Protein AF-A0A6N2LFR0-F1 (afdb_monomer_lite)

Foldseek 3Di:
DDDDDDDDDDDDDDDDDDDDDDDDDDDDDDDPPPDPPPPDDPDDDDDDDDDDDDPDPPPDDDPPPPPPPPVPPDDDDDFDKDWDAPVPPVPWDWAPPVPDPDDDPPIDTRGDTWMAGNVNPDTDD

Sequence (125 aa):
MAYSSSALRSISSLKSSAARSHASAIVPTKPSLLSFKLAQNPCLLTKTTSSGNFSGTKRSFSCRSQASSTENSRPVQELSVYEINERDRGSPAYLRLSQKSVNSLGDLVPFSNKLYTGDLQKRVE

Organism: Salix viminalis (NCBI:txid40686)

Secondary structure (DSSP, 8-state):
-------------------------------------------------------------------------PPP----EEEE--S-S-----B-TT--SS--TT-B-----EEEETTSSSB--

Structure (mmCIF, N/CA/C/O backbone):
data_AF-A0A6N2LFR0-F1
#
_entry.id   AF-A0A6N2LFR0-F1
#
loop_
_atom_site.group_PDB
_atom_site.id
_atom_site.type_symbol
_atom_site.label_atom_id
_atom_site.label_alt_id
_atom_site.label_comp_id
_atom_site.label_asym_id
_atom_site.label_entity_id
_atom_site.label_seq_id
_atom_site.pdbx_PDB_ins_code
_atom_site.Cartn_x
_atom_site.Cartn_y
_atom_site.Cartn_z
_atom_site.occupancy
_atom_site.B_iso_or_equiv
_atom_site.auth_seq_id
_atom_site.auth_comp_id
_atom_site.auth_asym_id
_atom_site.auth_atom_id
_atom_site.pdbx_PDB_model_num
ATOM 1 N N . MET A 1 1 ? -13.772 15.203 -51.968 1.00 45.72 1 MET A N 1
ATOM 2 C CA . MET A 1 1 ? -14.600 14.033 -51.605 1.00 45.72 1 MET A CA 1
ATOM 3 C C . MET A 1 1 ? -15.535 14.466 -50.491 1.00 45.72 1 MET A C 1
ATOM 5 O O . MET A 1 1 ? -15.055 15.006 -49.506 1.00 45.72 1 MET A O 1
ATOM 9 N N . ALA A 1 2 ? -16.842 14.345 -50.709 1.00 45.53 2 ALA A N 1
ATOM 10 C CA . ALA A 1 2 ? -17.891 14.782 -49.793 1.00 45.53 2 ALA A CA 1
ATOM 11 C C . ALA A 1 2 ? -18.674 13.564 -49.287 1.00 45.53 2 ALA A C 1
ATOM 13 O O . ALA A 1 2 ? -19.045 12.714 -50.093 1.00 45.53 2 ALA A O 1
ATOM 14 N N . TYR A 1 3 ? -18.938 13.511 -47.983 1.00 44.84 3 TYR A N 1
ATOM 15 C CA . TYR A 1 3 ? -19.992 12.714 -47.339 1.00 44.84 3 TYR A CA 1
ATOM 16 C C . TYR A 1 3 ? -20.186 13.318 -45.933 1.00 44.84 3 TYR A C 1
ATOM 18 O O . TYR A 1 3 ? -19.299 13.240 -45.095 1.00 44.84 3 TYR A O 1
ATOM 26 N N . SER A 1 4 ? -21.112 14.262 -45.748 1.00 54.06 4 SER A N 1
ATOM 27 C CA . SER A 1 4 ? -22.567 14.120 -45.555 1.00 54.06 4 SER A CA 1
ATOM 28 C C . SER A 1 4 ? -22.930 13.445 -44.226 1.00 54.06 4 SER A C 1
ATOM 30 O O . SER A 1 4 ? -22.768 12.241 -44.045 1.00 54.06 4 SER A O 1
ATOM 32 N N . SER A 1 5 ? -23.406 14.272 -43.294 1.00 54.72 5 SER A N 1
ATOM 33 C CA . SER A 1 5 ? -23.916 13.930 -41.967 1.00 54.72 5 SER A CA 1
ATOM 34 C C . SER A 1 5 ? -25.309 13.303 -42.057 1.00 54.72 5 SER A C 1
ATOM 36 O O . SER A 1 5 ? -26.152 13.797 -42.800 1.00 54.72 5 SER A O 1
ATOM 38 N N . SER A 1 6 ? -25.618 12.311 -41.221 1.00 58.94 6 SER A N 1
ATOM 39 C CA . SER A 1 6 ? -27.006 12.067 -40.804 1.00 58.94 6 SER A CA 1
ATOM 40 C C . SER A 1 6 ? -27.072 11.370 -39.444 1.00 58.94 6 SER A C 1
ATOM 42 O O . SER A 1 6 ? -26.353 10.414 -39.171 1.00 58.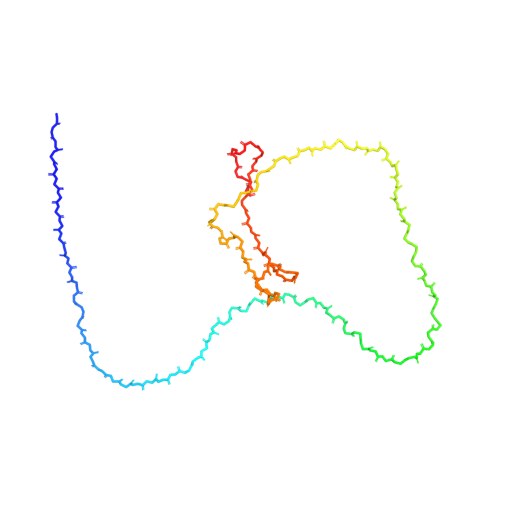94 6 SER A O 1
ATOM 44 N N . ALA A 1 7 ? -27.945 11.888 -38.582 1.00 55.31 7 ALA A N 1
ATOM 45 C CA . ALA A 1 7 ? -28.386 11.269 -37.342 1.00 55.31 7 ALA A CA 1
ATOM 46 C C . ALA A 1 7 ? -29.893 11.025 -37.460 1.00 55.31 7 ALA A C 1
ATOM 48 O O . ALA A 1 7 ? -30.617 11.937 -37.852 1.00 55.31 7 ALA A O 1
ATOM 49 N N . LEU A 1 8 ? -30.371 9.837 -37.078 1.00 53.91 8 LEU A N 1
ATOM 50 C CA . LEU A 1 8 ? -31.790 9.563 -36.840 1.00 53.91 8 LEU A CA 1
ATOM 51 C C . LEU A 1 8 ? -31.938 8.646 -35.619 1.00 53.91 8 LEU A C 1
ATOM 53 O O . LEU A 1 8 ? -31.334 7.579 -35.542 1.00 53.91 8 LEU A O 1
ATOM 57 N N . ARG A 1 9 ? -32.752 9.088 -34.655 1.00 52.94 9 ARG A N 1
ATOM 58 C CA . ARG A 1 9 ? -33.271 8.276 -33.547 1.00 52.94 9 ARG A CA 1
ATOM 59 C C . ARG A 1 9 ? -34.543 7.554 -34.006 1.00 52.94 9 ARG A C 1
ATOM 61 O O . ARG A 1 9 ? -35.356 8.176 -34.684 1.00 52.94 9 ARG A O 1
ATOM 68 N N . SER A 1 10 ? -34.797 6.333 -33.527 1.00 43.66 10 SER A N 1
ATOM 69 C CA . SER A 1 10 ? -36.166 5.906 -33.184 1.00 43.66 10 SER A CA 1
ATOM 70 C C . SER A 1 10 ? -36.231 4.669 -32.282 1.00 43.66 10 SER A C 1
ATOM 72 O O . SER A 1 10 ? -35.746 3.591 -32.600 1.00 43.66 10 SER A O 1
ATOM 74 N N . ILE A 1 11 ? -36.864 4.921 -31.138 1.00 61.97 11 ILE A N 1
ATOM 75 C CA . ILE A 1 11 ? -37.658 4.079 -30.236 1.00 61.97 11 ILE A CA 1
ATOM 76 C C . ILE A 1 11 ? -38.301 2.817 -30.843 1.00 61.97 11 ILE A C 1
ATOM 78 O O . ILE A 1 11 ? -39.008 2.888 -31.842 1.00 61.97 11 ILE A O 1
ATOM 82 N N . SER A 1 12 ? -38.210 1.697 -30.117 1.00 51.16 12 SER A N 1
ATOM 83 C CA . SER A 1 12 ? -39.298 0.712 -30.062 1.00 51.16 12 SER A CA 1
ATOM 84 C C . SER A 1 12 ? -39.438 0.152 -28.643 1.00 51.16 12 SER A C 1
ATOM 86 O O . SER A 1 12 ? -38.505 -0.374 -28.041 1.00 51.16 12 SER A O 1
ATOM 88 N N . SER A 1 13 ? -40.622 0.369 -28.080 1.00 54.41 13 SER A N 1
ATOM 89 C CA . SER A 1 13 ? -41.082 -0.121 -26.790 1.00 54.41 13 SER A CA 1
ATOM 90 C C . SER A 1 13 ? -41.793 -1.455 -26.995 1.00 54.41 13 SER A C 1
ATOM 92 O O . SER A 1 13 ? -42.758 -1.540 -27.754 1.00 54.41 13 SER A O 1
ATOM 94 N N . LEU A 1 14 ? -41.353 -2.501 -26.296 1.00 47.81 14 LEU A N 1
ATOM 95 C CA . LEU A 1 14 ? -42.122 -3.736 -26.185 1.00 47.81 14 LEU A CA 1
ATOM 96 C C . LEU A 1 14 ? -42.919 -3.697 -24.882 1.00 47.81 14 LEU A C 1
ATOM 98 O O . LEU A 1 14 ? -42.371 -3.699 -23.782 1.00 47.81 14 LEU A O 1
ATOM 102 N N . LYS A 1 15 ? -44.239 -3.608 -25.048 1.00 45.56 15 LYS A N 1
ATOM 103 C CA . LYS A 1 15 ? -45.246 -3.792 -24.006 1.00 45.56 15 LYS A CA 1
ATOM 104 C C . LYS A 1 15 ? -45.317 -5.283 -23.668 1.00 45.56 15 LYS A C 1
ATOM 106 O O . LYS A 1 15 ? -45.651 -6.074 -24.544 1.00 45.56 15 LYS A O 1
ATOM 111 N N . SER A 1 16 ? -45.098 -5.654 -22.411 1.00 45.38 16 SER A N 1
ATOM 1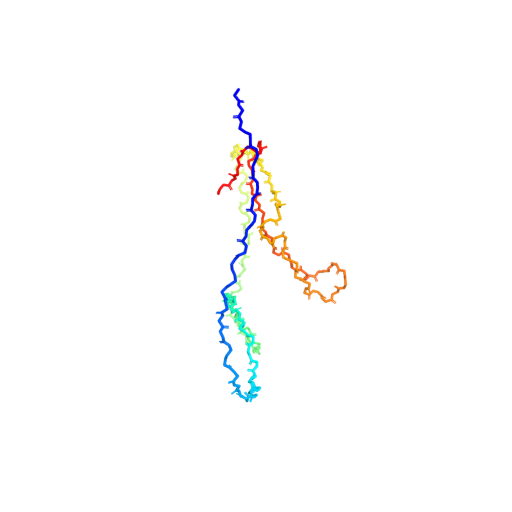12 C CA . SER A 1 16 ? -45.653 -6.889 -21.852 1.00 45.38 16 SER A CA 1
ATOM 113 C C . SER A 1 16 ? -46.759 -6.522 -20.864 1.00 45.38 16 SER A C 1
ATOM 115 O O . SER A 1 16 ? -46.624 -5.647 -20.009 1.00 45.38 16 SER A O 1
ATOM 117 N N . SER A 1 17 ? -47.918 -7.124 -21.097 1.00 44.53 17 SER A N 1
ATOM 118 C CA . SER A 1 17 ? -49.184 -6.893 -20.416 1.00 44.53 17 SER A CA 1
ATOM 119 C C . SER A 1 17 ? -49.173 -7.387 -18.972 1.00 44.53 17 SER A C 1
ATOM 121 O O . SER A 1 17 ? -48.625 -8.442 -18.660 1.00 44.53 17 SER A O 1
ATOM 123 N N . ALA A 1 18 ? -49.850 -6.625 -18.117 1.00 42.66 18 ALA A N 1
ATOM 124 C CA . ALA A 1 18 ? -50.076 -6.910 -16.711 1.00 42.66 18 ALA A CA 1
ATOM 125 C C . ALA A 1 18 ? -50.974 -8.137 -16.476 1.00 42.66 18 ALA A C 1
ATOM 127 O O . ALA A 1 18 ? -52.004 -8.293 -17.129 1.00 42.66 18 ALA A O 1
ATOM 128 N N . ALA A 1 19 ? -50.652 -8.900 -15.430 1.00 42.62 19 ALA A N 1
ATOM 129 C CA . ALA A 1 19 ? -51.622 -9.648 -14.639 1.00 42.62 19 ALA A CA 1
ATOM 130 C C . ALA A 1 19 ? -51.581 -9.109 -13.193 1.00 42.62 19 ALA A C 1
ATOM 132 O O . ALA A 1 19 ? -50.584 -9.246 -12.489 1.00 42.62 19 ALA A O 1
ATOM 133 N N . ARG A 1 20 ? -52.661 -8.431 -12.783 1.00 42.50 20 ARG A N 1
ATOM 134 C CA . ARG A 1 20 ? -53.067 -8.215 -11.375 1.00 42.50 20 ARG A CA 1
ATOM 135 C C . ARG A 1 20 ? -53.651 -9.550 -10.877 1.00 42.50 20 ARG A C 1
ATOM 137 O O . ARG A 1 20 ? -54.176 -10.289 -11.697 1.00 42.50 20 ARG A O 1
ATOM 144 N N . SER A 1 21 ? -53.678 -9.951 -9.614 1.00 43.00 21 SER A N 1
ATOM 145 C CA . SER A 1 21 ? -53.316 -9.414 -8.297 1.00 43.00 21 SER A CA 1
ATOM 146 C C . SER A 1 21 ? -53.408 -10.601 -7.319 1.00 43.00 21 SER A C 1
ATOM 148 O O . SER A 1 21 ? -54.072 -11.579 -7.642 1.00 43.00 21 SER A O 1
ATOM 150 N N . HIS A 1 22 ? -52.791 -10.518 -6.135 1.00 37.34 22 HIS A N 1
ATOM 151 C CA . HIS A 1 22 ? -53.422 -10.719 -4.814 1.00 37.34 22 HIS A CA 1
ATOM 152 C C . HIS A 1 22 ? -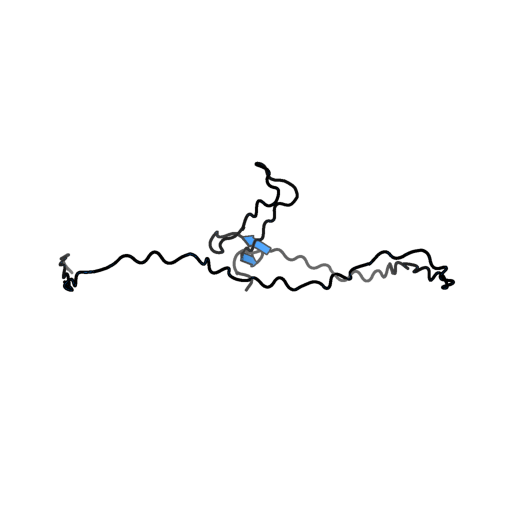52.418 -11.152 -3.729 1.00 37.34 22 HIS A C 1
ATOM 154 O O . HIS A 1 22 ? -51.588 -12.029 -3.930 1.00 37.34 22 HIS A O 1
ATOM 160 N N . ALA A 1 23 ? -52.636 -10.543 -2.559 1.00 39.91 23 ALA A N 1
ATOM 161 C CA . ALA A 1 23 ? -52.257 -10.942 -1.205 1.00 39.91 23 ALA A CA 1
ATOM 162 C C . ALA A 1 23 ? -50.821 -10.671 -0.713 1.00 39.91 23 ALA A C 1
ATOM 164 O O . ALA A 1 23 ? -49.837 -11.268 -1.139 1.00 39.91 23 ALA A O 1
ATOM 165 N N . SER A 1 24 ? -50.763 -9.783 0.286 1.00 47.25 24 SER A N 1
ATOM 166 C CA . SER A 1 24 ? -49.671 -9.610 1.239 1.00 47.25 24 SER A CA 1
ATOM 167 C C . SER A 1 24 ? -49.191 -10.939 1.815 1.00 47.25 24 SER A C 1
ATOM 169 O O . SER A 1 24 ? -49.983 -11.696 2.370 1.00 47.25 24 SER A O 1
ATOM 171 N N . ALA A 1 25 ? -47.876 -11.130 1.829 1.00 40.22 25 ALA A N 1
ATOM 172 C CA . ALA A 1 25 ? -47.215 -11.963 2.819 1.00 40.22 25 ALA A CA 1
ATOM 173 C C . ALA A 1 25 ? -45.946 -11.242 3.281 1.00 40.22 25 ALA A C 1
ATOM 175 O O . ALA A 1 25 ? -44.952 -11.149 2.565 1.00 40.22 25 ALA A O 1
ATOM 176 N N . ILE A 1 26 ? -46.016 -10.689 4.490 1.00 52.06 26 ILE A N 1
ATOM 177 C CA . ILE A 1 26 ? -44.846 -10.314 5.277 1.00 52.06 26 ILE A CA 1
ATOM 178 C C . ILE A 1 26 ? -44.128 -11.628 5.602 1.00 52.06 26 ILE A C 1
ATOM 180 O O . ILE A 1 26 ? -44.705 -12.482 6.272 1.00 52.06 26 ILE A O 1
ATOM 184 N N . VAL A 1 27 ? -42.895 -11.804 5.125 1.00 52.00 27 VAL A N 1
ATOM 185 C CA . VAL A 1 27 ? -42.026 -12.925 5.520 1.00 52.00 27 VAL A CA 1
ATOM 186 C C . VAL A 1 27 ? -40.703 -12.360 6.050 1.00 52.00 27 VAL A C 1
ATOM 188 O O . VAL A 1 27 ? -40.179 -11.408 5.466 1.00 52.00 27 VAL A O 1
ATOM 191 N N . PRO A 1 28 ? -40.162 -12.882 7.168 1.00 45.22 28 PRO A N 1
ATOM 192 C CA . PRO A 1 28 ? -39.109 -12.222 7.926 1.00 45.22 28 PRO A CA 1
ATOM 193 C C . PRO A 1 28 ? -37.699 -12.523 7.396 1.00 45.22 28 PRO A C 1
ATOM 195 O O . PRO A 1 28 ? -37.375 -13.646 7.017 1.00 45.22 28 PRO A O 1
ATOM 198 N N . THR A 1 29 ? -36.864 -11.483 7.455 1.00 50.03 29 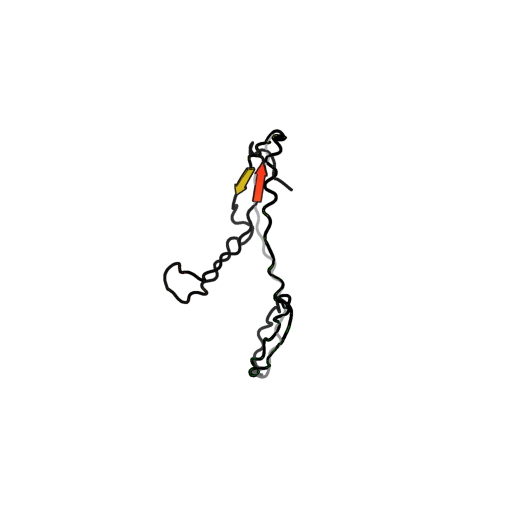THR A N 1
ATOM 199 C CA . THR A 1 29 ? -35.420 -11.441 7.763 1.00 50.03 29 THR A CA 1
ATOM 200 C C . THR A 1 29 ? -34.593 -12.729 7.656 1.00 50.03 29 THR A C 1
ATOM 202 O O . THR A 1 29 ? -34.714 -13.597 8.518 1.00 50.03 29 THR A O 1
ATOM 205 N N . LYS A 1 30 ? -33.580 -12.726 6.772 1.00 53.97 30 LYS A N 1
ATOM 206 C CA . LYS A 1 30 ? -32.211 -13.192 7.092 1.00 53.97 30 LYS A CA 1
ATOM 207 C C . LYS A 1 30 ? -31.170 -12.392 6.291 1.00 53.97 30 LYS A C 1
ATOM 209 O O . LYS A 1 30 ? -31.161 -12.505 5.067 1.00 53.97 30 LYS A O 1
ATOM 214 N N . PRO A 1 31 ? -30.270 -11.616 6.923 1.00 52.72 31 PRO A N 1
ATOM 215 C CA . PRO A 1 31 ? -29.060 -11.174 6.246 1.00 52.72 31 PRO A CA 1
ATOM 216 C C . PRO A 1 31 ? -28.150 -12.393 6.053 1.00 52.72 31 PRO A C 1
ATOM 218 O O . PRO A 1 31 ? -27.781 -13.067 7.015 1.00 52.72 31 PRO A O 1
ATOM 221 N N . SER A 1 32 ? -27.815 -12.697 4.801 1.00 54.62 32 SER A N 1
ATOM 222 C CA . SER A 1 32 ? -26.789 -13.684 4.467 1.00 54.62 32 SER A CA 1
ATOM 223 C C . SER A 1 32 ? -25.435 -13.148 4.927 1.00 54.62 32 SER A C 1
ATOM 225 O O . SER A 1 32 ? -24.777 -12.394 4.214 1.00 54.62 32 SER A O 1
ATOM 227 N N . LEU A 1 33 ? -25.035 -13.510 6.145 1.00 56.34 33 LEU A N 1
ATOM 228 C CA . LEU A 1 33 ? -23.687 -13.281 6.641 1.00 56.34 33 LEU A CA 1
ATOM 229 C C . LEU A 1 33 ? -22.728 -14.140 5.813 1.00 56.34 33 LEU A C 1
ATOM 231 O O . LEU A 1 33 ? -22.751 -15.367 5.895 1.00 56.34 33 LEU A O 1
ATOM 235 N N . LEU A 1 34 ? -21.878 -13.497 5.013 1.00 51.62 34 LEU A N 1
ATOM 236 C CA . LEU A 1 34 ? -20.698 -14.152 4.462 1.00 51.62 34 LEU A CA 1
ATOM 237 C C . LEU A 1 34 ? -19.796 -14.532 5.645 1.00 51.62 34 LEU A C 1
ATOM 239 O O . LEU A 1 34 ? -19.154 -13.679 6.257 1.00 51.62 34 LEU A O 1
ATOM 243 N N . SER A 1 35 ? -19.798 -15.815 6.008 1.00 45.81 35 SER A N 1
ATOM 244 C CA . SER A 1 35 ? -18.890 -16.369 7.010 1.00 45.81 35 SER A CA 1
ATOM 245 C C . SER A 1 35 ? -17.458 -16.321 6.483 1.00 45.81 35 SER A C 1
ATOM 247 O O . SER A 1 35 ? -17.016 -17.219 5.769 1.00 45.81 35 SER A O 1
ATOM 249 N N . PHE A 1 36 ? -16.696 -15.312 6.893 1.00 50.47 36 PHE A N 1
ATOM 250 C CA . PHE A 1 36 ? -15.244 -15.415 6.897 1.00 50.47 36 PHE A CA 1
ATOM 251 C C . PHE A 1 36 ? -14.856 -16.378 8.021 1.00 50.47 36 PHE A C 1
ATOM 253 O O . PHE A 1 36 ? -14.976 -16.055 9.204 1.00 50.47 36 PHE A O 1
ATOM 260 N N . LYS A 1 37 ? -14.431 -17.597 7.670 1.00 52.66 37 LYS A N 1
ATOM 261 C CA . LYS A 1 37 ? -13.791 -18.492 8.635 1.00 52.66 37 LYS A CA 1
ATOM 262 C C . LYS A 1 37 ? -12.417 -17.919 8.972 1.00 52.66 37 LYS A C 1
ATOM 264 O O . LYS A 1 37 ? -11.447 -18.168 8.266 1.00 52.66 37 LYS A O 1
ATOM 269 N N . LEU A 1 38 ? -12.346 -17.145 10.052 1.00 48.53 38 LEU A N 1
ATOM 270 C CA . LEU A 1 38 ? -11.086 -16.869 10.727 1.00 48.53 38 LEU A CA 1
ATOM 271 C C . LEU A 1 38 ? -10.551 -18.216 11.225 1.00 48.53 38 LEU A C 1
ATOM 273 O O . LEU A 1 38 ? -11.202 -18.874 12.039 1.00 48.53 38 LEU A O 1
ATOM 277 N N . ALA A 1 39 ? -9.419 -18.661 10.679 1.00 56.50 39 ALA A N 1
ATOM 278 C CA . ALA A 1 39 ? -8.747 -19.862 11.149 1.00 56.50 39 ALA A CA 1
ATOM 279 C C . ALA A 1 39 ? -8.542 -19.742 12.666 1.00 56.50 39 ALA A C 1
ATOM 281 O O . ALA A 1 39 ? -7.919 -18.797 13.153 1.00 56.50 39 ALA A O 1
ATOM 282 N N . GLN A 1 40 ? -9.143 -20.667 13.413 1.00 50.19 40 GLN A N 1
ATOM 283 C CA . GLN A 1 40 ? -8.985 -20.764 14.854 1.00 50.19 40 GLN A CA 1
ATOM 284 C C . GLN A 1 40 ? -7.518 -21.065 15.152 1.00 50.19 40 GLN A C 1
ATOM 286 O O . GLN A 1 40 ? -7.047 -22.183 14.954 1.00 50.19 40 GLN A O 1
ATOM 291 N N . ASN A 1 41 ? -6.804 -20.060 15.651 1.00 56.97 41 ASN A N 1
ATOM 292 C CA . ASN A 1 41 ? -5.594 -20.295 16.424 1.00 56.97 41 ASN A CA 1
ATOM 293 C C . ASN A 1 41 ? -5.970 -21.214 17.602 1.00 56.97 41 ASN A C 1
ATOM 295 O O . ASN A 1 41 ? -6.963 -20.924 18.282 1.00 56.97 41 ASN A O 1
ATOM 299 N N . PRO A 1 42 ? -5.234 -22.304 17.879 1.00 48.53 42 PRO A N 1
ATOM 300 C CA . PRO A 1 42 ? -5.508 -23.123 19.049 1.00 48.53 42 PRO A CA 1
ATOM 301 C C . PRO A 1 42 ? -5.175 -22.314 20.309 1.00 48.53 42 PRO A C 1
ATOM 303 O O . PRO A 1 42 ? -4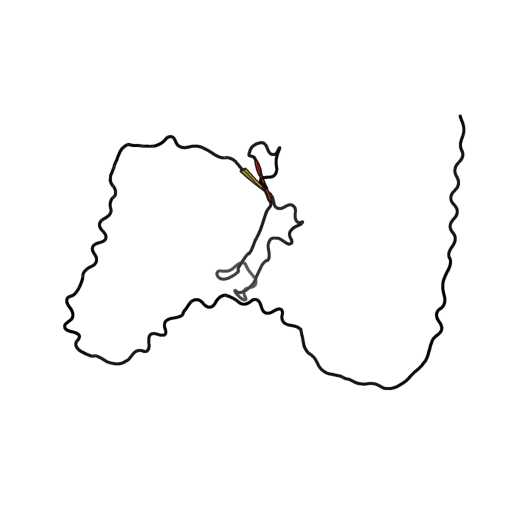.019 -22.168 20.699 1.00 48.53 42 PRO A O 1
ATOM 306 N N . CYS A 1 43 ? -6.209 -21.759 20.939 1.00 46.66 43 CYS A N 1
ATOM 307 C CA . CYS A 1 43 ? -6.123 -21.181 22.271 1.00 46.66 43 CYS A CA 1
ATOM 308 C C . CYS A 1 43 ? -6.064 -22.335 23.279 1.00 46.66 43 CYS A C 1
ATOM 310 O O . CYS A 1 43 ? -7.071 -22.982 23.571 1.00 46.66 43 CYS A O 1
ATOM 312 N N . LEU A 1 44 ? -4.861 -22.625 23.772 1.00 46.53 44 LEU A N 1
ATOM 313 C CA . LEU A 1 44 ? -4.651 -23.508 24.914 1.00 46.53 44 LEU A CA 1
ATOM 314 C C . LEU A 1 44 ? -5.205 -22.822 26.168 1.00 46.53 44 LEU A C 1
ATOM 316 O O . LEU A 1 44 ? -4.617 -21.887 26.705 1.00 46.53 44 LEU A O 1
ATOM 320 N N . LEU A 1 45 ? -6.365 -23.299 26.611 1.00 47.06 45 LEU A N 1
ATOM 321 C CA . LEU A 1 45 ? -7.020 -22.905 27.851 1.00 47.06 45 LEU A CA 1
ATOM 322 C C . LEU A 1 45 ? -6.165 -23.340 29.052 1.00 47.06 45 LEU A C 1
ATOM 324 O O . LEU A 1 45 ? -6.164 -24.513 29.429 1.00 47.06 45 LEU A O 1
ATOM 328 N N . THR A 1 46 ? -5.462 -22.407 29.691 1.00 44.22 46 THR A N 1
ATOM 329 C CA . THR A 1 46 ? -4.823 -22.650 30.988 1.00 44.22 46 THR A CA 1
ATOM 330 C C . THR A 1 46 ? -5.866 -22.518 32.095 1.00 44.22 46 THR A C 1
ATOM 332 O O . THR A 1 46 ? -6.133 -21.443 32.626 1.00 44.22 46 THR A O 1
ATOM 335 N N . LYS A 1 47 ? -6.494 -23.644 32.449 1.00 43.56 47 LYS A N 1
ATOM 336 C CA . LYS A 1 47 ? -7.227 -23.760 33.714 1.00 43.56 47 LYS A CA 1
ATOM 337 C C . LYS A 1 47 ? -6.230 -23.643 34.866 1.00 43.56 47 LYS A C 1
ATOM 339 O O . LYS A 1 47 ? -5.302 -24.438 34.981 1.00 43.56 47 LYS A O 1
ATOM 344 N N . THR A 1 48 ? -6.442 -22.653 35.720 1.00 49.62 48 THR A N 1
ATOM 345 C CA . THR A 1 48 ? -5.786 -22.524 37.015 1.00 49.62 48 THR A CA 1
ATOM 346 C C . THR A 1 48 ? -6.340 -23.583 37.968 1.00 49.62 48 THR A C 1
ATOM 348 O O . THR A 1 48 ? -7.509 -23.550 38.343 1.00 49.62 48 THR A O 1
ATOM 351 N N . THR A 1 49 ? -5.496 -24.524 38.386 1.00 42.81 49 THR A N 1
ATOM 352 C CA . THR A 1 49 ? -5.761 -25.383 39.547 1.00 42.81 49 THR A CA 1
ATOM 353 C C . THR A 1 49 ? -4.510 -25.464 40.413 1.00 42.81 49 THR A C 1
ATOM 355 O O . THR A 1 49 ? -3.472 -25.938 39.964 1.00 42.81 49 THR A O 1
ATOM 358 N N . SER A 1 50 ? -4.652 -24.927 41.626 1.00 49.44 50 SER A N 1
ATOM 359 C CA . SER A 1 50 ? -3.999 -25.275 42.897 1.00 49.44 50 SER A CA 1
ATOM 360 C C . SER A 1 50 ? -2.624 -25.964 42.885 1.00 49.44 50 SER A C 1
ATOM 362 O O . SER A 1 50 ? -2.470 -27.096 42.436 1.00 49.44 50 SER A O 1
ATOM 364 N N . SER A 1 51 ? -1.681 -25.279 43.539 1.00 53.72 51 SER A N 1
ATOM 365 C CA . SER A 1 51 ? -0.508 -25.776 44.276 1.00 53.72 51 SER A CA 1
ATOM 366 C C . SER A 1 51 ? -0.312 -27.299 44.333 1.00 53.72 51 SER A C 1
ATOM 368 O O . SER A 1 51 ? -0.899 -27.986 45.168 1.00 53.72 51 SER A O 1
ATOM 370 N N . GLY A 1 52 ? 0.616 -27.790 43.514 1.00 41.00 52 GLY A N 1
ATOM 371 C CA . GLY A 1 52 ? 1.256 -29.091 43.666 1.00 41.00 52 GLY A CA 1
ATOM 372 C C . GLY A 1 52 ? 2.766 -28.915 43.535 1.00 41.00 52 GLY A C 1
ATOM 373 O O . GLY A 1 52 ? 3.241 -28.333 42.560 1.00 41.00 52 GLY A O 1
ATOM 374 N N . ASN A 1 53 ? 3.516 -29.375 44.536 1.00 51.50 53 ASN A N 1
ATOM 375 C CA . ASN A 1 53 ? 4.976 -29.317 44.573 1.00 51.50 53 ASN A CA 1
ATOM 376 C C . ASN A 1 53 ? 5.574 -30.178 43.452 1.00 51.50 53 ASN A C 1
ATOM 378 O O . ASN A 1 53 ? 5.810 -31.372 43.627 1.00 51.50 53 ASN A O 1
ATOM 382 N N . PHE A 1 54 ? 5.844 -29.569 42.300 1.00 41.78 54 PHE A N 1
ATOM 383 C CA . PHE A 1 54 ? 6.630 -30.196 41.245 1.00 41.78 54 PHE A CA 1
ATOM 384 C C . PHE A 1 54 ? 8.118 -30.068 41.579 1.00 41.78 54 PHE A C 1
ATOM 386 O O . PHE A 1 54 ? 8.754 -29.047 41.318 1.00 41.78 54 PHE A O 1
ATOM 393 N N . SER A 1 55 ? 8.685 -31.140 42.135 1.00 57.34 55 SER A N 1
ATOM 394 C CA . SER A 1 55 ? 10.123 -31.398 42.059 1.00 57.34 55 SER A CA 1
ATOM 395 C C . SER A 1 55 ? 10.460 -31.774 40.614 1.00 57.34 55 SER A C 1
ATOM 397 O O . SER A 1 55 ? 10.493 -32.940 40.233 1.00 57.34 55 SER A O 1
ATOM 399 N N . GLY A 1 56 ? 10.601 -30.755 39.772 1.00 52.44 56 GLY A N 1
ATOM 400 C CA . GLY A 1 56 ? 11.069 -30.870 38.399 1.00 52.44 56 GLY A CA 1
ATOM 401 C C . GLY A 1 56 ? 12.310 -30.009 38.251 1.00 52.44 56 GLY A C 1
ATOM 402 O O . GLY A 1 56 ? 12.279 -28.819 38.563 1.00 52.44 56 GLY A O 1
ATOM 403 N N . THR A 1 57 ? 13.413 -30.607 37.803 1.00 59.59 57 THR A N 1
ATOM 404 C CA . THR A 1 57 ? 14.668 -29.916 37.482 1.00 59.59 57 THR A CA 1
ATOM 405 C C . THR A 1 57 ? 14.382 -28.634 36.706 1.00 59.59 57 THR A C 1
ATOM 407 O O . THR A 1 57 ? 13.890 -28.693 35.576 1.00 59.59 57 THR A O 1
ATOM 410 N N . LYS A 1 58 ? 14.683 -27.481 37.319 1.00 61.53 58 LYS A N 1
ATOM 411 C CA . LYS A 1 58 ? 14.591 -26.159 36.694 1.00 61.53 58 LYS A CA 1
ATOM 412 C C . LYS A 1 58 ? 15.532 -26.135 35.490 1.00 61.53 58 LYS A C 1
ATOM 414 O O . LYS A 1 58 ? 16.720 -25.863 35.633 1.00 61.53 58 LYS A O 1
ATOM 419 N N . ARG A 1 59 ? 15.018 -26.458 34.304 1.00 61.56 59 ARG A N 1
ATOM 420 C CA . ARG A 1 59 ? 15.743 -26.263 33.049 1.00 61.56 59 ARG A CA 1
ATOM 421 C C . ARG A 1 59 ? 15.718 -24.769 32.756 1.00 61.56 59 ARG A C 1
ATOM 423 O O . ARG A 1 59 ? 14.736 -24.243 32.243 1.00 61.56 59 ARG A O 1
ATOM 430 N N . SER A 1 60 ? 16.781 -24.076 33.142 1.00 68.94 60 SER A N 1
ATOM 431 C CA . SER A 1 60 ? 17.064 -22.746 32.625 1.00 68.94 60 SER A CA 1
ATOM 432 C C . SER A 1 60 ? 17.357 -22.881 31.132 1.00 68.94 60 SER A C 1
ATOM 434 O O . SER A 1 60 ? 18.259 -23.611 30.721 1.00 68.94 60 SER A O 1
ATOM 436 N N . PHE A 1 61 ? 16.572 -22.206 30.297 1.00 63.25 61 PHE A N 1
ATOM 437 C CA . PHE A 1 61 ? 16.963 -21.991 28.913 1.00 63.25 61 PHE A CA 1
ATOM 438 C C . PHE A 1 61 ? 17.942 -20.814 28.905 1.00 63.25 61 PHE A C 1
ATOM 440 O O . PHE A 1 61 ? 17.613 -19.701 29.306 1.00 63.25 61 PHE A O 1
ATOM 447 N N . SER A 1 62 ? 19.183 -21.071 28.508 1.00 70.44 62 SER A N 1
ATOM 448 C CA . SER A 1 62 ? 20.134 -20.008 28.204 1.00 70.44 62 SER A CA 1
ATOM 449 C C . SER A 1 62 ? 19.938 -19.629 26.741 1.00 70.44 62 SER A C 1
ATOM 451 O O . SER A 1 62 ? 20.154 -20.452 25.852 1.00 70.44 62 SER A O 1
ATOM 453 N N . CYS A 1 63 ? 19.507 -18.395 26.483 1.00 61.25 63 CYS A N 1
ATOM 454 C CA . CYS A 1 63 ? 19.583 -17.820 25.147 1.00 61.25 63 CYS A CA 1
ATOM 455 C C . CYS A 1 63 ? 21.057 -17.495 24.867 1.00 61.25 63 CYS A C 1
ATOM 457 O O . CYS A 1 63 ? 21.547 -16.425 25.228 1.00 61.25 63 CYS A O 1
ATOM 459 N N . ARG A 1 64 ? 21.803 -18.439 24.278 1.00 63.28 64 ARG A N 1
ATOM 460 C CA . ARG A 1 64 ? 23.115 -18.119 23.704 1.00 63.28 64 ARG A CA 1
ATOM 461 C C . ARG A 1 64 ? 22.876 -17.368 22.402 1.00 63.28 64 ARG A C 1
ATOM 463 O O . ARG A 1 64 ? 22.511 -17.971 21.398 1.00 63.28 64 ARG A O 1
ATOM 470 N N . SER A 1 65 ? 23.113 -16.060 22.431 1.00 67.12 65 SER A N 1
ATOM 471 C CA . SER A 1 65 ? 23.304 -15.272 21.217 1.00 67.12 65 SER A CA 1
ATOM 472 C C . SER A 1 65 ? 24.481 -15.864 20.441 1.00 67.12 65 SER A C 1
ATOM 474 O O . SER A 1 65 ? 25.624 -15.807 20.895 1.00 67.12 65 SER A O 1
ATOM 476 N N . GLN A 1 66 ? 24.206 -16.472 19.288 1.00 63.66 66 GLN A N 1
ATOM 477 C CA . GLN A 1 66 ? 25.225 -16.761 18.284 1.00 63.66 66 GLN A CA 1
ATOM 478 C C . GLN A 1 66 ? 25.366 -15.538 17.376 1.00 63.66 66 GLN A C 1
ATOM 480 O O . GLN A 1 66 ? 25.089 -15.592 16.184 1.00 63.66 66 GLN A O 1
ATOM 485 N N . ALA A 1 67 ? 25.795 -14.412 17.945 1.00 62.12 67 ALA A N 1
ATOM 486 C CA . ALA A 1 67 ? 26.373 -13.343 17.146 1.00 62.12 67 ALA A CA 1
ATOM 487 C C . ALA A 1 67 ? 27.812 -13.752 16.803 1.00 62.12 67 ALA A C 1
ATOM 489 O O . ALA A 1 67 ? 28.774 -13.255 17.383 1.00 62.12 67 ALA A O 1
ATOM 490 N N . SER A 1 68 ? 27.970 -14.729 15.906 1.00 59.84 68 SER A N 1
ATOM 491 C CA . SER A 1 68 ? 29.252 -14.923 15.239 1.00 59.84 68 SER A CA 1
ATOM 492 C C . SER A 1 68 ? 29.485 -13.686 14.379 1.00 59.84 68 SER A C 1
ATOM 494 O O . SER A 1 68 ? 28.811 -13.504 13.364 1.00 59.84 68 SER A O 1
ATOM 496 N N . SER A 1 69 ? 30.423 -12.830 14.784 1.00 62.03 69 SER A N 1
ATOM 497 C CA . SER A 1 69 ? 30.983 -11.772 13.945 1.00 62.03 69 SER A CA 1
ATOM 498 C C . SER A 1 69 ? 31.856 -12.414 12.864 1.00 62.03 69 SER A C 1
ATOM 500 O O . SER A 1 69 ? 33.075 -12.273 12.849 1.00 62.03 69 SER A O 1
ATOM 502 N N . THR A 1 70 ? 31.240 -13.218 12.002 1.00 61.03 70 THR A N 1
ATOM 503 C CA . THR A 1 70 ? 31.871 -13.660 10.770 1.00 61.03 70 THR A CA 1
ATOM 504 C C . THR A 1 70 ? 31.718 -12.506 9.800 1.00 61.03 70 THR A C 1
ATOM 506 O O . THR A 1 70 ? 30.628 -12.235 9.299 1.00 61.03 70 THR A O 1
ATOM 509 N N . GLU A 1 71 ? 32.828 -11.814 9.583 1.00 62.91 71 GLU A N 1
ATOM 510 C CA . GLU A 1 71 ? 33.038 -10.721 8.637 1.00 62.91 71 GLU A CA 1
ATOM 511 C C . GLU A 1 71 ? 32.946 -11.204 7.170 1.00 62.91 71 GLU A C 1
ATOM 513 O O . GLU A 1 71 ? 33.750 -10.861 6.315 1.00 62.91 71 GLU A O 1
ATOM 518 N N . ASN A 1 72 ? 31.941 -12.024 6.857 1.00 62.28 72 ASN A N 1
ATOM 519 C CA . ASN A 1 72 ? 31.530 -12.337 5.495 1.00 62.28 72 ASN A CA 1
ATOM 520 C C . ASN A 1 72 ? 30.310 -11.469 5.181 1.00 62.28 72 ASN A C 1
ATOM 522 O O . ASN A 1 72 ? 29.197 -11.980 5.017 1.00 62.28 72 ASN A O 1
ATOM 526 N N . SER A 1 73 ? 30.497 -10.148 5.135 1.00 71.81 73 SER A N 1
ATOM 527 C CA . SER A 1 73 ? 29.458 -9.252 4.632 1.00 71.81 73 SER A CA 1
ATOM 528 C C . SER A 1 73 ? 29.295 -9.515 3.135 1.00 71.81 73 SER A C 1
ATOM 530 O O . SER A 1 73 ? 30.037 -9.031 2.283 1.00 71.81 73 SER A O 1
ATOM 532 N N . ARG A 1 74 ? 28.328 -10.370 2.790 1.00 81.25 74 ARG A N 1
ATOM 533 C CA . ARG A 1 74 ? 27.876 -10.493 1.402 1.00 81.25 74 ARG A CA 1
ATOM 534 C C . ARG A 1 74 ? 27.473 -9.095 0.913 1.00 81.25 74 ARG A C 1
ATOM 536 O O . ARG A 1 74 ? 26.903 -8.341 1.706 1.00 81.25 74 ARG A O 1
ATOM 543 N N . PRO A 1 75 ? 27.753 -8.740 -0.352 1.00 88.88 75 PRO A N 1
ATOM 544 C CA . PRO A 1 75 ? 27.406 -7.422 -0.864 1.00 88.88 75 PRO A CA 1
ATOM 545 C C . PRO A 1 75 ? 25.900 -7.179 -0.710 1.00 88.88 75 PRO A C 1
ATOM 547 O O . PRO A 1 75 ? 25.085 -8.034 -1.067 1.00 88.88 75 PRO A O 1
ATOM 550 N N . VAL A 1 76 ? 25.544 -6.022 -0.151 1.00 93.06 76 VAL A N 1
ATOM 551 C CA . VAL A 1 76 ? 24.155 -5.563 -0.039 1.00 93.06 76 VAL A CA 1
ATOM 552 C C . VAL A 1 76 ? 23.673 -5.149 -1.428 1.00 93.06 76 VAL A C 1
ATOM 554 O O . VAL A 1 76 ? 24.393 -4.469 -2.155 1.00 93.06 76 VAL A O 1
ATOM 557 N N . GLN A 1 77 ? 22.462 -5.561 -1.795 1.00 95.75 77 GLN A N 1
ATOM 558 C CA . GLN A 1 77 ? 21.801 -5.133 -3.027 1.00 95.75 77 GLN A CA 1
ATOM 559 C C . GLN A 1 77 ? 20.640 -4.210 -2.666 1.00 95.75 77 GLN A C 1
ATOM 561 O O . GLN A 1 77 ? 19.786 -4.576 -1.859 1.00 95.75 77 GLN A O 1
ATOM 566 N N . GLU A 1 78 ? 20.619 -3.021 -3.258 1.00 96.56 78 GLU A N 1
ATOM 567 C CA . GLU A 1 78 ? 19.524 -2.066 -3.111 1.00 96.56 78 GLU A CA 1
ATOM 568 C C . GLU A 1 78 ? 18.442 -2.333 -4.166 1.00 96.56 78 GLU A C 1
ATOM 570 O O . GLU A 1 78 ? 18.747 -2.553 -5.339 1.00 96.56 78 GLU A O 1
ATOM 575 N N . LEU A 1 79 ? 17.174 -2.306 -3.751 1.00 97.12 79 LEU A N 1
ATOM 576 C CA . LEU A 1 79 ? 16.016 -2.458 -4.628 1.00 97.12 79 LEU A CA 1
ATOM 577 C C . LEU A 1 79 ? 15.019 -1.333 -4.349 1.00 97.12 79 LEU A C 1
ATOM 579 O O . LEU A 1 79 ? 14.451 -1.258 -3.261 1.00 97.12 79 LEU A O 1
ATOM 583 N N . SER A 1 80 ? 14.784 -0.489 -5.352 1.00 97.75 80 SER A N 1
ATOM 584 C CA . SER A 1 80 ? 13.769 0.565 -5.310 1.00 97.75 80 SER A CA 1
ATOM 585 C C . SER A 1 80 ? 12.478 0.105 -5.983 1.00 97.75 80 SER A C 1
ATOM 587 O O . SER A 1 80 ? 12.502 -0.440 -7.088 1.00 97.75 80 SER A O 1
ATOM 589 N N . VAL A 1 81 ? 11.348 0.362 -5.326 1.00 98.44 81 VAL A N 1
ATOM 590 C CA . VAL A 1 81 ? 9.994 0.102 -5.832 1.00 98.44 81 VAL A CA 1
ATOM 591 C C . VAL A 1 81 ? 9.077 1.266 -5.476 1.00 98.44 81 VAL A C 1
ATOM 593 O O . VAL A 1 81 ? 9.302 1.956 -4.482 1.00 98.44 81 VAL A O 1
ATOM 596 N N . TYR A 1 82 ? 8.018 1.452 -6.258 1.00 98.69 82 TYR A N 1
ATOM 597 C CA . TYR A 1 82 ? 6.938 2.379 -5.930 1.00 98.69 82 TYR A CA 1
ATOM 598 C C . TYR A 1 82 ? 5.688 1.610 -5.524 1.00 98.69 82 TYR A C 1
ATOM 600 O O . TYR A 1 82 ? 5.206 0.755 -6.263 1.00 98.69 82 TYR A O 1
ATOM 608 N N . GLU A 1 83 ? 5.134 1.953 -4.367 1.00 98.31 83 GLU A N 1
ATOM 609 C CA . GLU A 1 83 ? 3.829 1.479 -3.920 1.00 98.31 83 GLU A CA 1
ATOM 610 C C . GLU A 1 83 ? 2.769 2.544 -4.223 1.00 98.31 83 GLU A C 1
ATOM 612 O O . GLU A 1 83 ? 2.810 3.646 -3.678 1.00 98.31 83 GLU A O 1
ATOM 617 N N . ILE A 1 84 ? 1.819 2.228 -5.107 1.00 98.50 84 ILE A N 1
ATOM 618 C CA . ILE A 1 84 ? 0.827 3.188 -5.604 1.00 98.50 84 ILE A CA 1
ATOM 619 C C . ILE A 1 84 ? -0.589 2.682 -5.326 1.00 98.50 84 ILE A C 1
ATOM 621 O O . ILE A 1 84 ? -0.974 1.571 -5.708 1.00 98.50 84 ILE A O 1
ATOM 625 N N . ASN A 1 85 ? -1.394 3.530 -4.682 1.00 98.38 85 ASN A N 1
ATOM 626 C CA . ASN A 1 85 ? -2.834 3.332 -4.568 1.00 98.38 85 ASN A CA 1
ATOM 627 C C . ASN A 1 85 ? -3.557 4.049 -5.716 1.00 98.38 85 ASN A C 1
ATOM 629 O O . ASN A 1 85 ? -3.799 5.255 -5.662 1.00 98.38 85 ASN A O 1
ATOM 633 N N . GLU A 1 86 ? -3.948 3.287 -6.733 1.00 98.19 86 GLU A N 1
ATOM 634 C CA . GLU A 1 86 ? -4.707 3.785 -7.890 1.00 98.19 86 GLU A CA 1
ATOM 635 C C . GLU A 1 86 ? -6.213 3.899 -7.638 1.00 98.19 86 GLU A C 1
ATOM 637 O O . GLU A 1 86 ? -6.967 4.277 -8.530 1.00 98.19 86 GLU A O 1
ATOM 642 N N . ARG A 1 87 ? -6.665 3.609 -6.411 1.00 98.00 87 ARG A N 1
ATOM 643 C CA . ARG A 1 87 ? -8.067 3.691 -5.973 1.00 98.00 87 ARG A CA 1
ATOM 644 C C . ARG A 1 87 ? -9.016 2.726 -6.693 1.00 98.00 87 ARG A C 1
ATOM 646 O O . ARG A 1 87 ? -10.228 2.854 -6.562 1.00 98.00 87 ARG A O 1
ATOM 653 N N . ASP A 1 88 ? -8.481 1.718 -7.376 1.00 98.31 88 ASP A N 1
ATOM 654 C CA . ASP A 1 88 ? -9.234 0.705 -8.125 1.00 98.31 88 ASP A CA 1
ATOM 655 C C . ASP A 1 88 ? -9.343 -0.653 -7.400 1.00 98.31 88 ASP A C 1
ATOM 657 O O . ASP A 1 88 ? -9.951 -1.589 -7.912 1.00 98.31 88 ASP A O 1
ATOM 661 N N . ARG A 1 89 ? -8.791 -0.768 -6.181 1.00 97.50 89 ARG A N 1
ATOM 662 C CA . ARG A 1 89 ? -8.782 -2.009 -5.374 1.00 97.50 89 ARG A CA 1
ATOM 663 C C . ARG A 1 89 ? -9.677 -1.979 -4.132 1.00 97.50 89 ARG A C 1
ATOM 665 O O . ARG A 1 89 ? -9.579 -2.873 -3.297 1.00 97.50 89 ARG A O 1
ATOM 672 N N . GLY A 1 90 ? -10.495 -0.938 -3.961 1.00 97.38 90 GLY A N 1
ATOM 673 C CA . GLY A 1 90 ? -11.276 -0.743 -2.729 1.00 97.38 90 GLY A CA 1
ATOM 674 C C . GLY A 1 90 ? -10.405 -0.586 -1.471 1.00 97.38 90 GLY A C 1
ATOM 675 O O . GLY A 1 90 ? -10.839 -0.925 -0.374 1.00 97.38 90 GLY A O 1
ATOM 676 N N . SER A 1 91 ? -9.163 -0.118 -1.641 1.00 98.06 91 SER A N 1
ATOM 677 C CA . SER A 1 91 ? -8.151 0.039 -0.594 1.00 98.06 91 SER A CA 1
ATOM 678 C C . SER A 1 91 ? -7.914 1.524 -0.279 1.00 98.06 91 SER A C 1
ATOM 680 O O . SER A 1 91 ? -7.866 2.338 -1.209 1.00 98.06 91 SER A O 1
ATOM 682 N N . PRO A 1 92 ? -7.689 1.891 0.995 1.00 98.19 92 PRO A N 1
ATOM 683 C CA . PRO A 1 92 ? -7.723 1.021 2.174 1.00 98.19 92 PRO A CA 1
ATOM 684 C C . PRO A 1 92 ? -9.153 0.752 2.672 1.00 98.19 92 PRO A C 1
ATOM 686 O O . PRO A 1 92 ? -10.066 1.539 2.425 1.00 98.19 92 PRO A O 1
ATOM 689 N N . ALA A 1 93 ? -9.331 -0.320 3.445 1.00 97.69 93 ALA A N 1
ATOM 690 C CA . ALA A 1 93 ? -10.545 -0.551 4.223 1.00 97.69 93 ALA A CA 1
ATOM 691 C C . ALA A 1 93 ? -10.334 -0.033 5.650 1.00 97.69 93 ALA A C 1
ATOM 693 O O . ALA A 1 93 ? -9.474 -0.529 6.370 1.00 97.69 93 ALA A O 1
ATOM 694 N N . TYR A 1 94 ? -11.103 0.969 6.074 1.00 97.00 94 TYR A N 1
ATOM 695 C CA . TYR A 1 94 ? -10.946 1.554 7.406 1.00 97.00 94 TYR A CA 1
ATOM 696 C C . TYR A 1 94 ? -11.943 0.944 8.399 1.00 97.00 94 TYR A C 1
ATOM 698 O O . TYR A 1 94 ? -13.149 1.170 8.294 1.00 97.00 94 TYR A O 1
ATOM 706 N N . LEU A 1 95 ? -11.448 0.204 9.393 1.00 97.44 95 LEU A N 1
ATOM 707 C CA . LEU A 1 95 ? -12.258 -0.442 10.427 1.00 97.44 95 LEU A CA 1
ATOM 708 C C . LEU A 1 95 ? -12.141 0.334 11.750 1.00 97.44 95 LEU A C 1
ATOM 710 O O . LEU A 1 95 ? -11.166 0.190 12.489 1.00 97.44 95 LEU A O 1
ATOM 714 N N . ARG A 1 96 ? -13.157 1.154 12.054 1.00 97.06 96 ARG A N 1
ATOM 715 C CA . ARG A 1 96 ? -13.280 1.963 13.287 1.00 97.06 96 ARG A CA 1
ATOM 716 C C . ARG A 1 96 ? -13.660 1.105 14.503 1.00 97.06 96 ARG A C 1
ATOM 718 O O . ARG A 1 96 ? -14.780 1.188 15.001 1.00 97.06 96 ARG A O 1
ATOM 725 N N . LEU A 1 97 ? -12.752 0.252 14.967 1.00 97.69 97 LE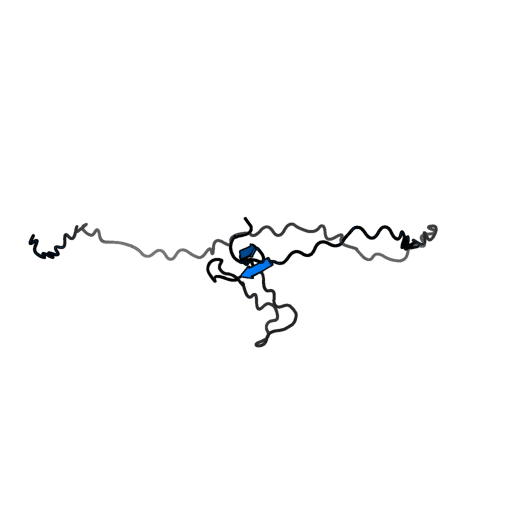U A N 1
ATOM 726 C CA . LEU A 1 97 ? -13.015 -0.664 16.087 1.00 97.69 97 LEU A CA 1
ATOM 727 C C . LEU A 1 97 ? -12.839 -0.008 17.461 1.00 97.69 97 LEU A C 1
ATOM 729 O O . LEU A 1 97 ? -13.363 -0.508 18.454 1.00 97.69 97 LEU A O 1
ATOM 733 N N . SER A 1 98 ? -12.135 1.123 17.526 1.00 96.31 98 SER A N 1
ATOM 734 C CA . SER A 1 98 ? -11.849 1.828 18.779 1.00 96.31 98 SER A CA 1
ATOM 735 C C . SER A 1 98 ? -13.059 2.526 19.411 1.00 96.31 98 SER A C 1
ATOM 737 O O . SER A 1 98 ? -12.960 2.975 20.552 1.00 96.31 98 SER A O 1
ATOM 739 N N . GLN A 1 99 ? -14.182 2.644 18.685 1.00 94.94 99 GLN A N 1
ATOM 740 C CA . GLN A 1 99 ? -15.398 3.364 19.107 1.00 94.94 99 GLN A CA 1
ATOM 741 C C . GLN A 1 99 ? -15.139 4.834 19.496 1.00 94.94 99 GLN A C 1
ATOM 743 O O . GLN A 1 99 ? -15.891 5.433 20.264 1.00 94.94 99 GLN A O 1
ATOM 748 N N . LYS A 1 100 ? -14.069 5.431 18.960 1.00 97.12 100 LYS A N 1
ATOM 749 C CA . LYS A 1 100 ? -13.703 6.835 19.164 1.00 97.12 100 LYS A CA 1
ATOM 750 C C . LYS A 1 100 ? -13.915 7.626 17.877 1.00 97.12 100 LYS A C 1
ATOM 752 O O . LYS A 1 100 ? -13.797 7.097 16.775 1.00 97.12 100 LYS A O 1
ATOM 757 N N . SER A 1 101 ? -14.227 8.912 18.023 1.00 95.44 101 SER A N 1
ATOM 758 C CA . SER A 1 101 ? -14.452 9.825 16.892 1.00 95.44 101 SER A CA 1
ATOM 759 C C . SER A 1 101 ? -13.171 10.168 16.125 1.00 95.44 101 SER A C 1
ATOM 761 O O . SER A 1 101 ? -13.233 10.587 14.972 1.00 95.44 101 SER A O 1
ATOM 763 N N . VAL A 1 102 ? -12.014 9.985 16.761 1.00 97.50 102 VAL A N 1
ATOM 764 C CA . VAL A 1 102 ? -10.685 10.240 16.200 1.00 97.50 102 VAL A CA 1
ATOM 765 C C . VAL A 1 102 ? -9.892 8.943 16.097 1.00 97.50 102 VAL A C 1
ATOM 767 O O . VAL A 1 102 ? -10.130 8.002 16.857 1.00 97.50 102 VAL A O 1
ATOM 770 N N . ASN A 1 103 ? -8.917 8.911 15.183 1.00 97.50 103 ASN A N 1
ATOM 771 C CA . ASN A 1 103 ? -7.999 7.781 15.014 1.00 97.50 103 ASN A CA 1
ATOM 772 C C . ASN A 1 103 ? -7.401 7.386 16.355 1.00 97.50 103 ASN A C 1
ATOM 774 O O . ASN A 1 103 ? -6.772 8.199 17.031 1.00 97.50 103 ASN A O 1
ATOM 778 N N . SER A 1 104 ? -7.628 6.137 16.731 1.00 98.00 104 SER A N 1
ATOM 779 C CA . SER A 1 104 ? -7.272 5.650 18.050 1.00 98.00 104 SER A CA 1
ATOM 780 C C . SER A 1 104 ? -6.714 4.241 17.968 1.00 98.00 104 SER A C 1
ATOM 782 O O . SER A 1 104 ? -6.986 3.493 17.029 1.00 98.00 104 SER A O 1
ATOM 784 N N . LEU A 1 105 ? -5.930 3.873 18.982 1.00 98.06 105 LEU A N 1
ATOM 785 C CA . LEU A 1 105 ? -5.386 2.527 19.103 1.00 98.06 105 LEU A CA 1
ATOM 786 C C . LEU A 1 105 ? -6.518 1.490 19.034 1.00 98.06 105 LEU A C 1
ATOM 788 O O . LEU A 1 105 ? -7.523 1.617 19.735 1.00 98.06 105 LEU A O 1
ATOM 792 N N . GLY A 1 106 ? -6.334 0.482 18.184 1.00 97.56 106 GLY A N 1
ATOM 793 C CA . GLY A 1 106 ? -7.316 -0.571 17.924 1.00 97.56 106 GLY A CA 1
ATOM 794 C C . GLY A 1 106 ? -8.056 -0.437 16.591 1.00 97.56 106 GLY A C 1
ATOM 795 O O . GLY A 1 106 ? -8.595 -1.435 16.124 1.00 97.56 106 GLY A O 1
ATOM 796 N N . ASP A 1 107 ? -8.052 0.735 15.944 1.00 98.31 107 ASP A N 1
ATOM 797 C CA . ASP A 1 107 ? -8.547 0.856 14.566 1.00 98.31 107 ASP A CA 1
ATOM 798 C C . ASP A 1 107 ? -7.652 0.044 13.613 1.00 98.31 107 ASP A C 1
ATOM 800 O O . ASP A 1 107 ? -6.423 0.119 13.684 1.00 98.31 107 ASP A O 1
ATOM 804 N N . LEU A 1 108 ? -8.264 -0.740 12.721 1.00 98.25 108 LEU A N 1
ATOM 805 C CA . LEU A 1 108 ? -7.542 -1.571 11.756 1.00 98.25 108 LEU A CA 1
ATOM 806 C C . LEU A 1 108 ? -7.686 -1.006 10.348 1.00 98.25 108 LEU A C 1
ATOM 808 O O . LEU A 1 108 ? -8.764 -0.564 9.949 1.00 98.25 108 LEU A O 1
ATOM 812 N N . VAL A 1 109 ? -6.599 -1.077 9.582 1.00 98.31 109 VAL A N 1
ATOM 813 C CA . VAL A 1 109 ? -6.561 -0.604 8.196 1.00 98.31 109 VAL A CA 1
ATOM 814 C C . VAL A 1 109 ? -5.959 -1.680 7.286 1.00 98.31 109 VAL A C 1
ATOM 816 O O . VAL A 1 109 ? -4.779 -1.606 6.946 1.00 98.31 109 VAL A O 1
ATOM 819 N N . PRO A 1 110 ? -6.728 -2.714 6.894 1.00 98.50 110 PRO A N 1
ATOM 820 C CA . PRO A 1 110 ? -6.328 -3.585 5.797 1.00 98.50 110 PRO A CA 1
ATOM 821 C C . PRO A 1 110 ? -6.174 -2.778 4.502 1.00 98.50 110 PRO A C 1
ATOM 823 O O . PRO A 1 110 ? -7.051 -1.990 4.139 1.00 98.50 110 PRO A O 1
ATOM 826 N N . PHE A 1 111 ? -5.071 -2.981 3.786 1.00 98.75 111 PHE A N 1
ATOM 827 C CA . PHE A 1 111 ? -4.804 -2.290 2.529 1.00 98.75 111 PHE A CA 1
ATOM 828 C C . PHE A 1 111 ? -4.118 -3.213 1.527 1.00 98.75 111 PHE A C 1
ATOM 830 O O . PHE A 1 111 ? -3.503 -4.219 1.881 1.00 98.75 111 PHE A O 1
ATOM 837 N N . SER A 1 112 ? -4.248 -2.869 0.252 1.00 98.19 112 SER A N 1
ATOM 838 C CA . SER A 1 112 ? -3.497 -3.509 -0.813 1.00 98.19 112 SER A CA 1
ATOM 839 C C . SER A 1 112 ? -3.322 -2.538 -1.977 1.00 98.19 112 SER A C 1
ATOM 841 O O . SER A 1 112 ? -4.303 -2.080 -2.564 1.00 98.19 112 SER A O 1
ATOM 843 N N . ASN A 1 113 ? -2.068 -2.246 -2.307 1.00 98.50 113 ASN A N 1
ATOM 844 C CA . ASN A 1 113 ? -1.669 -1.306 -3.354 1.00 98.50 113 ASN A CA 1
ATOM 845 C C . ASN A 1 113 ? -0.982 -2.044 -4.510 1.00 98.50 113 ASN A C 1
ATOM 847 O O . ASN A 1 113 ? -0.750 -3.252 -4.429 1.00 98.50 113 ASN A O 1
ATOM 851 N N . LYS A 1 114 ? -0.731 -1.356 -5.623 1.00 98.50 114 LYS A N 1
ATOM 852 C CA . LYS A 1 114 ? 0.046 -1.907 -6.740 1.00 98.50 114 LYS A CA 1
ATOM 853 C C . LYS A 1 114 ? 1.519 -1.559 -6.540 1.00 98.50 114 LYS A C 1
ATOM 855 O O . LYS A 1 114 ? 1.824 -0.461 -6.080 1.00 98.50 114 LYS A O 1
ATOM 860 N N . LEU A 1 115 ? 2.408 -2.488 -6.881 1.00 98.44 115 LEU A N 1
ATOM 861 C CA . LEU A 1 115 ? 3.850 -2.263 -6.875 1.00 98.44 115 LEU A CA 1
ATOM 862 C C . LEU A 1 115 ? 4.360 -2.042 -8.295 1.00 98.44 115 LEU A C 1
ATOM 864 O O . LEU A 1 115 ? 3.958 -2.734 -9.232 1.00 98.44 115 LEU A O 1
ATOM 868 N N . TYR A 1 116 ? 5.275 -1.094 -8.423 1.00 98.69 116 TYR A N 1
ATOM 869 C CA . TYR A 1 116 ? 5.956 -0.738 -9.657 1.00 98.69 116 TYR A CA 1
ATOM 870 C C . TYR A 1 116 ? 7.466 -0.801 -9.455 1.00 98.69 116 TYR A C 1
ATOM 872 O O . TYR A 1 116 ? 7.966 -0.594 -8.345 1.00 98.69 116 TYR A O 1
ATOM 880 N N . THR A 1 117 ? 8.195 -1.091 -10.529 1.00 98.56 117 THR A N 1
ATOM 881 C CA . THR A 1 117 ? 9.659 -1.040 -10.547 1.00 98.56 117 THR A CA 1
ATOM 882 C C . THR A 1 117 ? 10.163 0.367 -10.213 1.00 98.56 117 THR A C 1
ATOM 884 O O . THR A 1 117 ? 9.447 1.354 -10.383 1.00 98.56 117 THR A O 1
ATOM 887 N N . GLY A 1 118 ? 11.406 0.480 -9.735 1.00 98.25 118 GLY A N 1
ATOM 888 C CA . GLY A 1 118 ? 12.009 1.765 -9.352 1.00 98.25 118 GLY A CA 1
ATOM 889 C C . GLY A 1 118 ? 12.145 2.786 -10.490 1.00 98.25 118 GLY A C 1
ATOM 890 O O . GLY A 1 118 ? 12.343 3.966 -10.226 1.00 98.25 118 GLY A O 1
ATOM 891 N N . ASP A 1 119 ? 12.003 2.362 -11.745 1.00 97.88 119 ASP A N 1
ATOM 892 C CA . ASP A 1 119 ? 11.956 3.227 -12.930 1.00 97.88 119 ASP A CA 1
ATOM 893 C C . ASP A 1 119 ? 10.523 3.588 -13.375 1.00 97.88 119 ASP A C 1
ATOM 895 O O . ASP A 1 119 ? 10.357 4.289 -14.372 1.00 97.88 119 ASP A O 1
ATOM 899 N N . LEU A 1 120 ? 9.493 3.112 -12.659 1.00 98.00 120 LEU A N 1
ATOM 900 C CA . LEU A 1 120 ? 8.062 3.269 -12.965 1.00 98.00 120 LEU A CA 1
ATOM 901 C C . LEU A 1 120 ? 7.620 2.720 -14.334 1.00 98.00 120 LEU A C 1
ATOM 903 O O . LEU A 1 120 ? 6.492 2.970 -14.758 1.00 98.00 120 LEU A O 1
ATOM 907 N N . GLN A 1 121 ? 8.463 1.955 -15.032 1.00 98.00 121 GLN A N 1
ATOM 908 C CA . GLN A 1 121 ? 8.141 1.461 -16.375 1.00 98.00 121 GLN A CA 1
ATOM 909 C C . GLN A 1 121 ? 7.304 0.185 -16.355 1.00 98.00 121 GLN A C 1
ATOM 911 O O . GLN A 1 121 ? 6.593 -0.103 -17.319 1.00 98.00 121 GLN A O 1
ATOM 916 N N . LYS A 1 122 ? 7.404 -0.608 -15.283 1.00 98.31 122 LYS A N 1
ATOM 917 C CA . LYS A 1 122 ? 6.755 -1.915 -15.189 1.00 98.31 122 LYS A CA 1
ATOM 918 C C . LYS A 1 122 ? 6.012 -2.067 -13.874 1.00 98.31 122 LYS A C 1
ATOM 920 O O . LYS A 1 122 ? 6.476 -1.650 -12.814 1.00 98.31 122 LYS A O 1
ATOM 925 N N . ARG A 1 123 ? 4.859 -2.725 -13.954 1.00 97.69 123 ARG A N 1
ATOM 926 C CA . ARG A 1 123 ? 4.169 -3.253 -12.781 1.00 97.69 123 ARG A CA 1
ATOM 927 C C . ARG A 1 123 ? 4.888 -4.524 -12.337 1.00 97.69 123 ARG A C 1
ATOM 929 O O . ARG A 1 123 ? 5.227 -5.356 -13.173 1.00 97.69 123 ARG A O 1
ATOM 936 N N . VAL A 1 124 ? 5.127 -4.653 -11.037 1.00 96.00 124 VAL A N 1
ATOM 937 C CA . VAL A 1 124 ? 5.608 -5.906 -10.450 1.00 96.00 124 VAL A CA 1
ATOM 938 C C . VAL A 1 124 ? 4.398 -6.841 -10.394 1.00 96.00 124 VAL A C 1
ATOM 940 O O . VAL A 1 124 ? 3.428 -6.539 -9.693 1.00 96.00 124 VAL A O 1
ATOM 943 N N . GLU A 1 125 ? 4.410 -7.874 -11.239 1.00 74.88 125 GLU A N 1
ATOM 944 C CA . GLU A 1 125 ? 3.328 -8.864 -11.382 1.00 74.88 125 GLU A CA 1
ATOM 945 C C . GLU A 1 125 ? 3.267 -9.852 -10.214 1.00 74.88 125 GLU A C 1
ATOM 947 O O . GLU A 1 125 ? 4.342 -10.278 -9.730 1.00 74.88 125 GLU A O 1
#

Radius of gyration: 33.19 Å; chains: 1; bounding box: 86×46×96 Å

pLDDT: mean 70.83, std 22.85, range [37.34, 98.75]

InterPro domains:
  IPR009410 Allene oxide cyclase [PF06351] (75-124)
  IPR009410 Allene oxide cyclase [PTHR31843] (4-124)
  IPR034871 Allene oxide cyclase superfamily [SSF141493] (76-124)
  IPR044859 Allene oxide cyclase/Dirigent protein [G3DSA:2.40.480.10] (61-125)